Protein AF-A0A1F9B3B8-F1 (afdb_monomer_lite)

Foldseek 3Di:
DPVPVVVVVVVQQVLLVVLLVVCVVVDLVVLCVVLVHDSVVSVQLSDVPRPNDPVNSCSSCVVVVHDDDDDDDDPPPPPPPPDPPPPDDPDDD

Sequence (93 aa):
MTKRKNDDTCIIMALEKILRELVKERGLRKTARDLGIDSGSLFRSLQDGSNLKLSRIEQLLDYFGYDLKLIKRKEVKTDDKGRLSQDGNPKRR

pLDDT: mean 77.35, std 18.12, range [40.03, 96.5]

Structure (mmCIF, N/CA/C/O backbone):
data_AF-A0A1F9B3B8-F1
#
_entry.id   AF-A0A1F9B3B8-F1
#
loop_
_atom_site.group_PDB
_atom_site.id
_atom_site.type_symbol
_atom_site.label_atom_id
_atom_site.label_alt_id
_atom_site.label_comp_id
_atom_site.label_asym_id
_atom_site.label_entity_id
_atom_site.label_seq_id
_atom_site.pdbx_PDB_ins_code
_atom_site.Cartn_x
_atom_site.Cartn_y
_atom_site.Cartn_z
_atom_site.occupancy
_atom_site.B_iso_or_equiv
_atom_site.auth_seq_id
_atom_site.auth_comp_id
_atom_site.auth_asym_id
_atom_site.auth_atom_id
_atom_site.pdbx_PDB_model_num
ATOM 1 N N . MET A 1 1 ? -8.474 24.291 20.375 1.00 40.03 1 MET A N 1
ATOM 2 C CA . MET A 1 1 ? -8.859 23.385 19.264 1.00 40.03 1 MET A CA 1
ATOM 3 C C . MET A 1 1 ? -7.603 22.956 18.504 1.00 40.03 1 MET A C 1
ATOM 5 O O . MET A 1 1 ? -7.203 23.670 17.602 1.00 40.03 1 MET A O 1
ATOM 9 N N . THR A 1 2 ? -6.949 21.843 18.866 1.00 46.38 2 THR A N 1
ATOM 10 C CA . THR A 1 2 ? -5.735 21.361 18.147 1.00 46.38 2 THR A CA 1
ATOM 11 C C . THR A 1 2 ? -5.492 19.845 18.203 1.00 46.38 2 THR A C 1
ATOM 13 O O . THR A 1 2 ? -4.762 19.345 17.357 1.00 46.38 2 THR A O 1
ATOM 16 N N . LYS A 1 3 ? -6.125 19.081 19.112 1.00 49.03 3 LYS A N 1
ATOM 17 C CA . LYS A 1 3 ? -5.834 17.639 19.282 1.00 49.03 3 LYS A CA 1
ATOM 18 C C . LYS A 1 3 ? -6.079 16.770 18.032 1.00 49.03 3 LYS A C 1
ATOM 20 O O . LYS A 1 3 ? -5.279 15.887 17.770 1.00 49.03 3 LYS A O 1
ATOM 25 N N . ARG A 1 4 ? -7.104 17.061 17.214 1.00 50.06 4 ARG A N 1
ATOM 26 C CA . ARG A 1 4 ? -7.482 16.196 16.070 1.00 50.06 4 ARG A CA 1
ATOM 27 C C . ARG A 1 4 ? -6.381 16.038 15.011 1.00 50.06 4 ARG A C 1
ATOM 29 O O . ARG A 1 4 ? -6.186 14.943 14.511 1.00 50.06 4 ARG A O 1
ATOM 36 N N . LYS A 1 5 ? -5.621 17.099 14.709 1.00 51.41 5 LYS A N 1
ATOM 37 C CA . LYS A 1 5 ? -4.611 17.056 13.634 1.00 51.41 5 LYS A CA 1
ATOM 38 C C . LYS A 1 5 ? -3.455 16.096 13.934 1.00 51.41 5 LYS A C 1
ATOM 40 O O . LYS A 1 5 ? -2.956 15.451 13.019 1.00 51.41 5 LYS A O 1
ATOM 45 N N . ASN A 1 6 ? -3.036 15.996 15.194 1.00 53.94 6 ASN A N 1
ATOM 46 C CA . ASN A 1 6 ? -1.883 15.170 15.56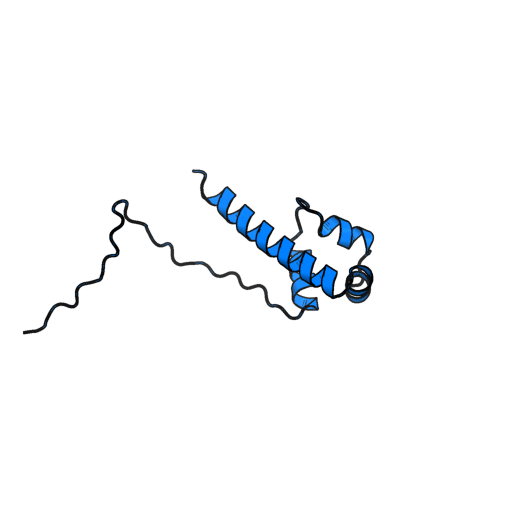5 1.00 53.94 6 ASN A CA 1
ATOM 47 C C . ASN A 1 6 ? -2.227 13.675 15.518 1.00 53.94 6 ASN A C 1
ATOM 49 O O . ASN A 1 6 ? -1.413 12.875 15.061 1.00 53.94 6 ASN A O 1
ATOM 53 N N . ASP A 1 7 ? -3.444 13.321 15.934 1.00 54.38 7 ASP A N 1
ATOM 54 C CA . ASP A 1 7 ? -3.909 11.933 15.962 1.00 54.38 7 ASP A CA 1
ATOM 55 C C . ASP A 1 7 ? -4.128 11.390 14.539 1.00 54.38 7 ASP A C 1
ATOM 57 O O . ASP A 1 7 ? -3.670 10.291 14.225 1.00 54.38 7 ASP A O 1
ATOM 61 N N . ASP A 1 8 ? -4.728 12.194 13.650 1.00 56.91 8 ASP A N 1
ATOM 62 C CA . ASP A 1 8 ? -4.916 11.843 12.234 1.00 56.91 8 ASP A CA 1
ATOM 63 C C . ASP A 1 8 ? -3.567 11.622 11.524 1.00 56.91 8 ASP A C 1
ATOM 65 O O . ASP A 1 8 ? -3.401 10.667 10.765 1.00 56.91 8 ASP A O 1
ATOM 69 N N . THR A 1 9 ? -2.568 12.459 11.831 1.00 58.78 9 THR A N 1
ATOM 70 C CA . THR A 1 9 ? -1.212 12.334 11.268 1.00 58.78 9 THR A CA 1
ATOM 71 C C . THR A 1 9 ? -0.549 11.023 11.705 1.00 58.78 9 THR A C 1
ATOM 73 O O . THR A 1 9 ? 0.067 10.340 10.892 1.00 58.78 9 THR A O 1
ATOM 76 N N . CYS A 1 10 ? -0.719 10.622 12.968 1.00 58.34 10 CYS A N 1
ATOM 77 C CA . CYS A 1 10 ? -0.134 9.391 13.500 1.00 58.34 10 CYS A CA 1
ATOM 78 C C . CYS A 1 10 ? -0.732 8.127 12.849 1.00 58.34 10 CYS A C 1
ATOM 80 O O . CYS A 1 10 ? -0.005 7.183 12.535 1.00 58.34 10 CYS A O 1
ATOM 82 N N . ILE A 1 11 ? -2.046 8.124 12.588 1.00 64.25 11 ILE A N 1
ATOM 83 C CA . ILE A 1 11 ? -2.741 7.009 11.919 1.00 64.25 11 ILE A CA 1
ATOM 84 C C . ILE A 1 11 ? -2.268 6.859 10.469 1.00 64.25 11 ILE A C 1
ATOM 86 O O . ILE A 1 11 ? -1.981 5.744 10.029 1.00 64.25 11 ILE A O 1
ATOM 90 N N . ILE A 1 12 ? -2.151 7.974 9.743 1.00 68.19 12 ILE A N 1
ATOM 91 C CA . ILE A 1 12 ? -1.678 7.978 8.352 1.00 68.19 12 ILE A CA 1
ATOM 92 C C . ILE A 1 12 ? -0.236 7.458 8.283 1.00 68.19 12 ILE A C 1
ATOM 94 O O . ILE A 1 12 ? 0.045 6.548 7.505 1.00 68.19 12 ILE A O 1
ATOM 98 N N . MET A 1 13 ? 0.648 7.930 9.170 1.00 69.81 13 MET A N 1
ATOM 99 C CA . MET A 1 13 ? 2.043 7.471 9.229 1.00 69.81 13 MET A CA 1
ATOM 100 C C . MET A 1 13 ? 2.169 5.967 9.517 1.00 69.81 13 MET A C 1
ATOM 102 O O . MET A 1 13 ? 3.030 5.296 8.945 1.00 69.81 13 MET A O 1
ATOM 106 N N . ALA A 1 14 ? 1.319 5.418 10.391 1.00 79.44 14 ALA A N 1
ATOM 107 C CA . ALA A 1 14 ? 1.325 3.988 10.691 1.00 79.44 14 ALA A CA 1
ATOM 108 C C . ALA A 1 14 ? 0.905 3.147 9.473 1.00 79.44 14 ALA A C 1
ATOM 110 O O . ALA A 1 14 ? 1.554 2.147 9.166 1.00 79.44 14 ALA A O 1
ATOM 111 N N 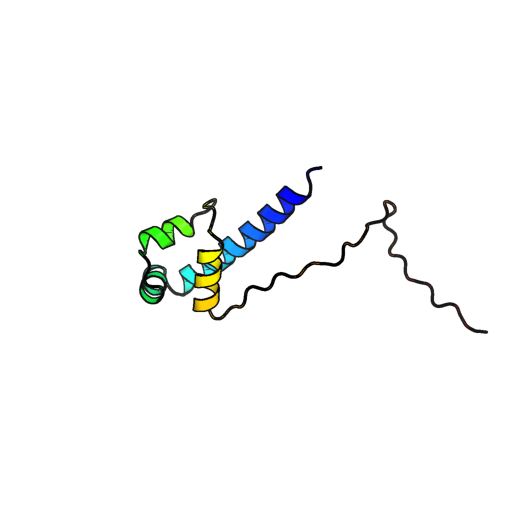. LEU A 1 15 ? -0.140 3.568 8.753 1.00 83.81 15 LEU A N 1
ATOM 112 C CA . LEU A 1 15 ? -0.617 2.880 7.550 1.00 83.81 15 LEU A CA 1
ATOM 113 C C . LEU A 1 15 ? 0.394 2.943 6.401 1.00 83.81 15 LEU A C 1
ATOM 115 O O . LEU A 1 15 ? 0.676 1.918 5.783 1.00 83.81 15 LEU A O 1
ATOM 119 N N . GLU A 1 16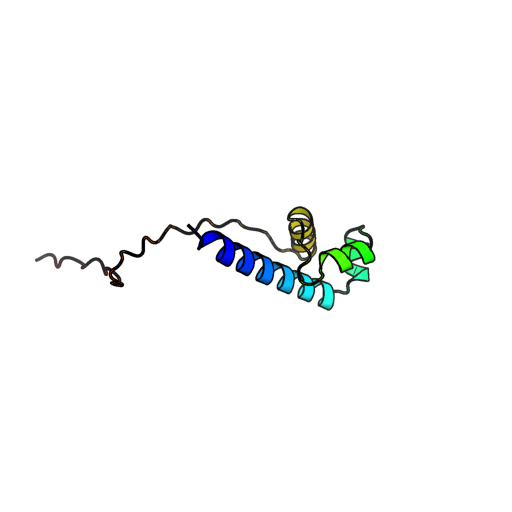 ? 0.972 4.114 6.133 1.00 85.69 16 GLU A N 1
ATOM 120 C CA . GLU A 1 16 ? 1.984 4.288 5.083 1.00 85.69 16 GLU A CA 1
ATOM 121 C C . GLU A 1 16 ? 3.200 3.386 5.313 1.00 85.69 16 GLU A C 1
ATOM 123 O O . GLU A 1 16 ? 3.691 2.745 4.378 1.00 85.69 16 GLU A O 1
ATOM 128 N N . LYS A 1 17 ? 3.650 3.277 6.569 1.00 87.81 17 LYS A N 1
ATOM 129 C CA . LYS A 1 17 ? 4.766 2.404 6.938 1.00 87.81 17 LYS A CA 1
ATOM 130 C C . LYS A 1 17 ? 4.450 0.931 6.675 1.00 87.81 17 LYS A C 1
ATOM 132 O O . LYS A 1 17 ? 5.260 0.250 6.049 1.00 87.81 17 LYS A O 1
ATOM 137 N N . ILE A 1 18 ? 3.274 0.463 7.097 1.00 90.56 18 ILE A N 1
ATOM 138 C CA . ILE A 1 18 ? 2.833 -0.922 6.873 1.00 90.56 18 ILE A CA 1
ATOM 139 C C . ILE A 1 18 ? 2.767 -1.223 5.372 1.00 90.56 18 ILE A C 1
ATOM 141 O O . ILE A 1 18 ? 3.332 -2.211 4.909 1.00 90.56 18 ILE A O 1
ATOM 145 N N . LEU A 1 19 ? 2.136 -0.347 4.583 1.00 91.75 19 LEU A N 1
ATOM 146 C CA . LEU A 1 19 ? 2.031 -0.532 3.134 1.00 91.75 19 LEU A CA 1
ATOM 147 C C . LEU A 1 19 ? 3.401 -0.566 2.456 1.00 91.75 19 LEU A C 1
ATOM 149 O O . LEU A 1 19 ? 3.627 -1.380 1.560 1.00 91.75 19 LEU A O 1
ATOM 153 N N . ARG A 1 20 ? 4.340 0.280 2.890 1.00 91.56 20 ARG A N 1
ATOM 154 C CA . ARG A 1 20 ? 5.711 0.244 2.380 1.00 91.56 20 ARG A CA 1
ATOM 155 C C . ARG A 1 20 ? 6.387 -1.091 2.680 1.00 91.56 20 ARG A C 1
ATOM 157 O O . ARG A 1 20 ? 7.056 -1.624 1.796 1.00 91.56 20 ARG A O 1
ATOM 164 N N . GLU A 1 21 ? 6.258 -1.603 3.899 1.00 93.12 21 GLU A N 1
ATOM 165 C CA . GLU A 1 21 ? 6.853 -2.884 4.295 1.00 93.12 21 GLU A CA 1
ATOM 166 C C . GLU A 1 21 ? 6.286 -4.032 3.449 1.00 93.12 21 GLU A C 1
ATOM 168 O O . GLU A 1 21 ? 7.065 -4.746 2.816 1.00 93.12 21 GLU A O 1
ATOM 173 N N . LEU A 1 22 ? 4.962 -4.103 3.281 1.00 94.62 22 LEU A N 1
ATOM 174 C CA . LEU A 1 22 ? 4.305 -5.094 2.416 1.00 94.62 22 LEU A CA 1
ATOM 175 C C . LEU A 1 22 ? 4.803 -5.027 0.961 1.00 94.62 22 LEU A C 1
ATOM 177 O O . LEU A 1 22 ? 5.127 -6.045 0.340 1.00 94.62 22 LEU A O 1
ATOM 181 N N . VAL A 1 23 ? 4.917 -3.819 0.398 1.00 94.75 23 VAL A N 1
ATOM 182 C CA . VAL A 1 23 ? 5.430 -3.623 -0.969 1.00 94.75 23 VAL A CA 1
ATOM 183 C C . VAL A 1 23 ? 6.908 -3.996 -1.074 1.00 94.75 23 VAL A C 1
ATOM 185 O O . VAL A 1 23 ? 7.332 -4.533 -2.100 1.00 94.75 23 VAL A O 1
ATOM 188 N N . LYS A 1 24 ? 7.706 -3.734 -0.036 1.00 93.81 24 LYS A N 1
ATOM 189 C CA . LYS A 1 24 ? 9.128 -4.086 0.005 1.00 93.81 24 LYS A CA 1
ATOM 190 C C . LYS A 1 24 ? 9.328 -5.600 0.060 1.00 93.81 24 LYS A C 1
ATOM 192 O O . LYS A 1 24 ? 10.171 -6.104 -0.677 1.00 93.81 24 LYS A O 1
ATOM 197 N N . GLU A 1 25 ? 8.546 -6.306 0.871 1.00 94.56 25 GLU A N 1
ATOM 198 C CA . GLU A 1 25 ? 8.583 -7.769 0.988 1.00 94.56 25 GLU A CA 1
ATOM 199 C C . GLU A 1 25 ? 8.170 -8.463 -0.313 1.00 94.56 25 GLU A C 1
ATOM 201 O O . GLU A 1 25 ? 8.832 -9.395 -0.770 1.00 94.56 25 GLU A O 1
ATOM 206 N N . ARG A 1 26 ? 7.101 -7.982 -0.959 1.00 94.19 26 ARG A N 1
ATOM 207 C CA . ARG A 1 26 ? 6.623 -8.535 -2.237 1.00 94.19 26 ARG A CA 1
ATOM 208 C C . ARG A 1 26 ? 7.501 -8.149 -3.430 1.00 94.19 26 ARG A C 1
ATOM 210 O O . ARG A 1 26 ? 7.614 -8.917 -4.389 1.00 94.19 26 ARG A O 1
ATOM 217 N N . GLY A 1 27 ? 8.090 -6.958 -3.378 1.00 96.12 27 GLY A N 1
ATOM 218 C CA . GLY A 1 27 ? 8.909 -6.354 -4.420 1.00 96.12 27 GLY A CA 1
ATOM 219 C C . GLY A 1 27 ? 8.162 -5.290 -5.231 1.00 96.12 27 GLY A C 1
ATOM 220 O O . GLY A 1 27 ? 7.236 -5.592 -5.982 1.00 96.12 27 GLY A O 1
ATOM 221 N N . LEU A 1 28 ? 8.660 -4.049 -5.182 1.00 95.12 28 LEU A N 1
ATOM 222 C CA . LEU A 1 28 ? 8.074 -2.864 -5.828 1.00 95.12 28 LEU A CA 1
ATOM 223 C C . LEU A 1 28 ? 7.684 -3.077 -7.300 1.00 95.12 28 LEU A C 1
ATOM 225 O O . LEU A 1 28 ? 6.569 -2.753 -7.697 1.00 95.12 28 LEU A O 1
ATOM 229 N N . ARG A 1 29 ? 8.597 -3.606 -8.127 1.00 94.94 29 ARG A N 1
ATOM 230 C CA . ARG A 1 29 ? 8.346 -3.798 -9.568 1.00 94.94 29 ARG A CA 1
ATOM 231 C C . ARG A 1 29 ? 7.257 -4.833 -9.834 1.00 94.94 29 ARG A C 1
ATOM 233 O O . ARG A 1 29 ? 6.517 -4.687 -10.800 1.00 94.94 29 ARG A O 1
ATOM 240 N N . LYS A 1 30 ? 7.179 -5.867 -8.993 1.00 96.25 30 LYS A N 1
ATOM 241 C CA . LYS A 1 30 ? 6.164 -6.917 -9.090 1.00 96.25 30 LYS A CA 1
ATOM 242 C C . LYS A 1 30 ? 4.803 -6.353 -8.710 1.00 96.25 30 LYS A C 1
ATOM 244 O O . LYS A 1 30 ? 3.887 -6.420 -9.514 1.00 96.25 30 LYS A O 1
ATOM 249 N N . THR A 1 31 ? 4.718 -5.692 -7.558 1.00 96.06 31 THR A N 1
ATOM 250 C CA . THR A 1 31 ? 3.487 -5.038 -7.106 1.00 96.06 31 THR A CA 1
ATOM 251 C C . THR A 1 31 ? 2.992 -4.000 -8.112 1.00 96.06 31 THR A C 1
ATOM 253 O O . THR A 1 31 ? 1.816 -3.988 -8.450 1.00 96.06 31 THR A O 1
ATOM 256 N N . ALA A 1 32 ? 3.886 -3.166 -8.652 1.00 95.75 32 ALA A N 1
ATOM 257 C CA . ALA A 1 32 ? 3.526 -2.178 -9.665 1.00 95.75 32 ALA A CA 1
ATOM 258 C C . ALA A 1 32 ? 2.977 -2.827 -10.946 1.00 95.75 32 ALA A C 1
ATOM 260 O O . ALA A 1 32 ? 1.960 -2.385 -11.471 1.00 95.75 32 ALA A O 1
ATOM 261 N N . ARG A 1 33 ? 3.621 -3.902 -11.418 1.00 96.50 33 ARG A N 1
ATOM 262 C CA . ARG A 1 33 ? 3.171 -4.660 -12.590 1.00 96.50 33 ARG A CA 1
ATOM 263 C C . ARG A 1 33 ? 1.800 -5.290 -12.363 1.00 96.50 33 ARG A C 1
ATOM 265 O O . ARG A 1 33 ? 0.938 -5.140 -13.220 1.00 96.50 33 ARG A O 1
ATOM 272 N N . ASP A 1 34 ? 1.612 -5.968 -11.236 1.00 96.44 34 ASP A N 1
ATOM 273 C CA . ASP A 1 34 ? 0.364 -6.669 -10.924 1.00 96.44 34 ASP A CA 1
ATOM 274 C C . ASP A 1 34 ? -0.811 -5.683 -10.775 1.00 96.44 34 ASP A C 1
ATOM 276 O O . ASP A 1 34 ? -1.930 -5.988 -11.173 1.00 96.44 34 ASP A O 1
ATOM 280 N N . LEU A 1 35 ? -0.543 -4.475 -10.267 1.00 94.31 35 LEU A N 1
ATOM 281 C CA . LEU A 1 35 ? -1.513 -3.381 -10.155 1.00 94.31 35 LEU A CA 1
ATOM 282 C C . LEU A 1 35 ? -1.699 -2.566 -11.448 1.00 94.31 35 LEU A C 1
ATOM 284 O O . LEU A 1 35 ? -2.521 -1.652 -11.474 1.00 94.31 35 LEU A O 1
ATOM 288 N N . GLY A 1 36 ? -0.923 -2.832 -12.505 1.00 94.62 36 GLY A N 1
ATOM 289 C CA . GLY A 1 36 ? -0.975 -2.058 -13.750 1.00 94.62 36 GLY A CA 1
ATOM 290 C C . GLY A 1 36 ? -0.535 -0.594 -13.603 1.00 94.62 36 GLY A C 1
ATOM 291 O O . GLY A 1 36 ? -0.993 0.265 -14.353 1.00 94.62 36 GLY A O 1
ATOM 292 N N . ILE A 1 37 ? 0.338 -0.287 -12.640 1.00 93.19 37 ILE A N 1
ATOM 293 C CA . ILE A 1 37 ? 0.832 1.070 -12.366 1.00 93.19 37 ILE A CA 1
ATOM 294 C C . ILE A 1 37 ? 2.320 1.215 -12.688 1.00 93.19 37 ILE A C 1
ATOM 296 O O . ILE A 1 37 ? 3.099 0.265 -12.617 1.00 93.19 37 ILE A O 1
ATOM 300 N N . ASP A 1 38 ? 2.742 2.442 -12.997 1.00 94.50 38 ASP A N 1
ATOM 301 C CA . ASP A 1 38 ? 4.162 2.747 -13.160 1.00 94.50 38 ASP A CA 1
ATOM 302 C C . ASP A 1 38 ? 4.923 2.537 -11.839 1.00 94.50 38 ASP A C 1
ATOM 304 O O . ASP A 1 38 ? 4.549 3.060 -10.785 1.00 94.50 38 ASP A O 1
ATOM 308 N N . SER A 1 39 ? 6.033 1.799 -11.900 1.00 93.25 39 SER A N 1
ATOM 309 C CA . SER A 1 39 ? 6.866 1.510 -10.727 1.00 93.25 39 SER A CA 1
ATOM 310 C C . SER A 1 39 ? 7.490 2.768 -10.115 1.00 93.25 39 SER A C 1
ATOM 312 O O . SER A 1 39 ? 7.631 2.840 -8.895 1.00 93.25 39 SER A O 1
ATOM 314 N N . GLY A 1 40 ? 7.797 3.786 -10.930 1.00 93.44 40 GLY A N 1
ATOM 315 C CA . GLY A 1 40 ? 8.268 5.084 -10.445 1.00 93.44 40 GLY A CA 1
ATOM 316 C C . GLY A 1 40 ? 7.164 5.870 -9.737 1.00 93.44 40 GLY A C 1
ATOM 317 O O . GLY A 1 40 ? 7.403 6.482 -8.697 1.00 93.44 40 GLY A O 1
ATOM 318 N N . SER A 1 41 ? 5.938 5.822 -10.263 1.00 91.38 41 SER A N 1
ATOM 319 C CA . SER A 1 41 ? 4.744 6.367 -9.612 1.00 91.38 41 SER A CA 1
ATOM 320 C C . SER A 1 41 ? 4.500 5.702 -8.261 1.00 91.38 41 SER A C 1
ATOM 322 O O . SER A 1 41 ? 4.354 6.410 -7.267 1.00 91.38 41 SER A O 1
ATOM 324 N N . LEU A 1 42 ? 4.521 4.366 -8.197 1.00 92.50 42 LEU A N 1
ATOM 325 C CA . LEU A 1 42 ? 4.357 3.637 -6.940 1.00 92.50 42 LEU A CA 1
ATOM 326 C C . LEU A 1 42 ? 5.463 3.986 -5.937 1.00 92.50 42 LEU A C 1
ATOM 328 O O . LEU A 1 42 ? 5.163 4.250 -4.779 1.00 92.50 42 LEU A O 1
ATOM 332 N N . PHE A 1 43 ? 6.719 4.052 -6.386 1.00 91.62 43 PHE A N 1
ATOM 333 C CA . PHE A 1 43 ? 7.847 4.434 -5.538 1.00 91.62 43 PHE A CA 1
ATOM 334 C C . PHE A 1 43 ? 7.660 5.820 -4.913 1.00 91.62 43 PHE A C 1
ATOM 336 O O . PHE A 1 43 ? 7.756 5.960 -3.698 1.00 91.62 43 PHE A O 1
ATOM 343 N N . ARG A 1 44 ? 7.334 6.829 -5.732 1.00 90.69 44 ARG A N 1
ATOM 344 C CA . ARG A 1 44 ? 7.088 8.202 -5.259 1.00 90.69 44 ARG A CA 1
ATOM 345 C C . ARG A 1 44 ? 5.901 8.281 -4.305 1.00 90.69 44 ARG A C 1
ATOM 347 O O . ARG A 1 44 ? 5.931 9.070 -3.372 1.00 90.69 44 ARG A O 1
ATOM 354 N N . SER A 1 45 ? 4.864 7.477 -4.544 1.00 88.06 45 SER A N 1
ATOM 355 C CA . SER A 1 45 ? 3.697 7.397 -3.664 1.00 88.06 45 SER A CA 1
ATOM 356 C C . SER A 1 45 ? 4.005 6.755 -2.317 1.00 88.06 45 SER A C 1
ATOM 358 O O . SER A 1 45 ? 3.271 7.002 -1.381 1.00 88.06 45 SER A O 1
ATOM 360 N N . LEU A 1 46 ? 5.035 5.919 -2.212 1.00 89.44 46 LEU A N 1
ATOM 361 C CA . LEU A 1 46 ? 5.380 5.240 -0.965 1.00 89.44 46 LEU A CA 1
ATOM 362 C C . LEU A 1 46 ? 6.491 5.949 -0.193 1.00 89.44 46 LEU A C 1
ATOM 364 O O . LEU A 1 46 ? 6.937 5.381 0.798 1.00 89.44 46 LEU A O 1
ATOM 368 N N . GLN A 1 47 ? 6.974 7.117 -0.634 1.00 86.50 47 GLN A N 1
ATOM 369 C CA . GLN A 1 47 ? 8.098 7.842 -0.028 1.00 86.50 47 GLN A CA 1
ATOM 370 C C . GLN A 1 47 ? 7.697 8.521 1.299 1.00 86.50 47 GLN A C 1
ATOM 372 O O . GLN A 1 47 ? 6.533 8.830 1.524 1.00 86.50 47 GLN A O 1
ATOM 377 N N . ASP A 1 48 ? 8.646 8.732 2.216 1.00 77.06 48 ASP A N 1
ATOM 378 C CA . ASP A 1 48 ? 8.330 9.276 3.540 1.00 77.06 48 ASP A CA 1
ATOM 379 C C . ASP A 1 48 ? 7.846 10.716 3.390 1.00 77.06 48 ASP A C 1
ATOM 381 O O . ASP A 1 48 ? 8.470 11.518 2.693 1.00 77.06 48 ASP A O 1
ATOM 385 N N . GLY A 1 49 ? 6.705 11.028 4.006 1.00 74.25 49 GLY A N 1
ATOM 386 C CA . GLY A 1 49 ? 6.055 12.329 3.858 1.00 74.25 49 GLY A CA 1
ATOM 387 C C . GLY A 1 49 ? 5.362 12.538 2.508 1.00 74.25 49 GLY A C 1
ATOM 388 O O . GLY A 1 49 ? 4.861 13.633 2.249 1.00 74.25 49 GLY A O 1
ATOM 389 N N . SER A 1 50 ? 5.304 11.520 1.641 1.00 74.81 50 SER A N 1
ATOM 390 C CA . SER A 1 50 ? 4.418 11.567 0.482 1.00 74.81 50 SER A CA 1
ATOM 391 C C . SER A 1 50 ? 2.981 11.375 0.957 1.00 74.81 50 SER A C 1
ATOM 393 O O . SER A 1 50 ? 2.689 10.413 1.650 1.00 74.81 50 SER A O 1
ATOM 395 N N . ASN A 1 51 ? 2.085 12.292 0.598 1.00 77.12 51 ASN A N 1
ATOM 396 C CA . ASN A 1 51 ? 0.676 12.202 0.975 1.00 77.12 51 ASN A CA 1
ATOM 397 C C . ASN A 1 51 ? -0.009 11.102 0.143 1.00 77.12 51 ASN A C 1
ATOM 399 O O . ASN A 1 51 ? -0.457 11.351 -0.986 1.00 77.12 51 ASN A O 1
ATOM 403 N N . LEU A 1 52 ? -0.016 9.871 0.663 1.00 84.00 52 LEU A N 1
ATOM 404 C CA . LEU A 1 52 ? -0.539 8.706 -0.040 1.00 84.00 52 LEU A CA 1
ATOM 405 C C . LEU A 1 52 ? -2.061 8.848 -0.203 1.00 84.00 52 LEU A C 1
ATOM 407 O O . LEU A 1 52 ? -2.821 8.910 0.761 1.00 84.00 52 LEU A O 1
ATOM 411 N N . LYS A 1 53 ? -2.531 8.914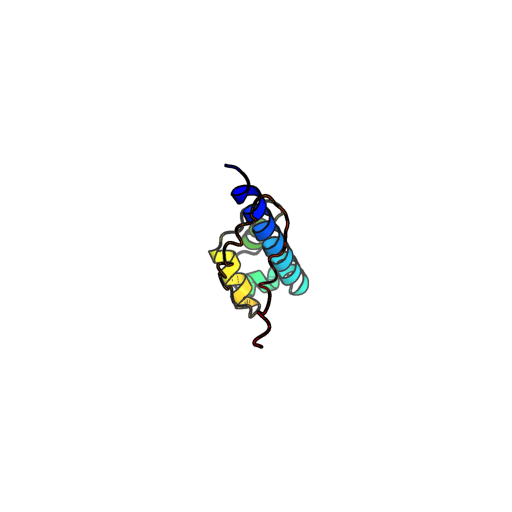 -1.454 1.00 86.69 53 LYS A N 1
ATOM 412 C CA . LYS A 1 53 ? -3.966 9.058 -1.740 1.00 86.69 53 LYS A CA 1
ATOM 413 C C . LYS A 1 53 ? -4.736 7.841 -1.221 1.00 86.69 53 LYS A C 1
ATOM 415 O O . LYS A 1 53 ? -4.301 6.714 -1.446 1.00 86.69 53 LYS A O 1
ATOM 420 N N . LEU A 1 54 ? -5.923 8.064 -0.648 1.00 86.00 54 LEU A N 1
ATOM 421 C CA . LEU A 1 54 ? -6.803 6.991 -0.160 1.00 86.00 54 LEU A CA 1
ATOM 422 C C . LEU A 1 54 ? -7.070 5.917 -1.225 1.00 86.00 54 LEU A C 1
ATOM 424 O O . LEU A 1 54 ? -6.943 4.737 -0.938 1.00 86.00 54 LEU A O 1
ATOM 428 N N . SER A 1 55 ? -7.307 6.313 -2.477 1.00 89.25 55 SER A N 1
ATOM 429 C CA . SER A 1 55 ? -7.500 5.355 -3.573 1.00 89.25 55 SER A CA 1
ATOM 430 C C . SER A 1 55 ? -6.292 4.445 -3.808 1.00 89.25 55 SER A C 1
ATOM 432 O O . SER A 1 55 ? -6.447 3.293 -4.199 1.00 89.25 55 SER A O 1
ATOM 434 N N . ARG A 1 56 ? -5.070 4.935 -3.560 1.00 90.44 56 ARG A N 1
ATOM 435 C CA . ARG A 1 56 ? -3.857 4.114 -3.647 1.00 90.44 56 ARG A CA 1
ATOM 436 C C . ARG A 1 56 ? -3.728 3.183 -2.442 1.00 90.44 56 ARG A C 1
ATOM 438 O O . ARG A 1 56 ? -3.233 2.074 -2.611 1.00 90.44 56 ARG A O 1
ATOM 445 N N . ILE A 1 57 ? -4.157 3.628 -1.261 1.00 90.69 57 ILE A N 1
ATOM 446 C CA . ILE A 1 57 ? -4.234 2.793 -0.055 1.00 90.69 57 ILE A CA 1
ATOM 447 C C . ILE A 1 57 ? -5.186 1.623 -0.303 1.00 90.69 57 ILE A C 1
ATOM 449 O O . ILE A 1 57 ? -4.773 0.483 -0.140 1.00 90.69 57 ILE A O 1
ATOM 453 N N . GLU A 1 58 ? -6.407 1.901 -0.761 1.00 92.00 58 GLU A N 1
ATOM 454 C CA . GLU A 1 58 ? -7.423 0.888 -1.077 1.00 92.00 58 GLU A CA 1
ATOM 455 C C . GLU A 1 58 ? -6.892 -0.134 -2.089 1.00 92.00 58 GLU A C 1
ATOM 457 O O . GLU A 1 58 ? -6.852 -1.320 -1.790 1.00 92.00 58 GLU A O 1
ATOM 462 N N . GLN A 1 59 ? -6.337 0.324 -3.218 1.00 93.56 59 GLN A N 1
ATOM 463 C CA . GLN A 1 59 ? -5.745 -0.564 -4.228 1.00 93.56 59 GLN A CA 1
ATOM 464 C C . GLN A 1 59 ? -4.652 -1.488 -3.674 1.00 93.56 59 GLN A C 1
ATOM 466 O O . GLN A 1 59 ? -4.563 -2.653 -4.061 1.00 93.56 59 GLN A O 1
ATOM 471 N N . LEU A 1 60 ? -3.776 -0.963 -2.812 1.00 94.12 60 LEU A N 1
ATOM 472 C CA . LEU A 1 60 ? -2.705 -1.758 -2.218 1.00 94.12 60 LEU A CA 1
ATOM 473 C C . LEU A 1 60 ? -3.261 -2.766 -1.211 1.00 94.12 60 LEU A C 1
ATOM 475 O O . LEU A 1 60 ? -2.832 -3.916 -1.222 1.00 94.12 60 LEU A O 1
ATOM 479 N N . LEU A 1 61 ? -4.206 -2.353 -0.366 1.00 93.31 61 LEU A N 1
ATOM 480 C CA . LEU A 1 61 ? -4.845 -3.237 0.607 1.00 93.31 61 LEU A CA 1
ATOM 481 C C . LEU A 1 61 ? -5.594 -4.374 -0.094 1.00 93.31 61 LEU A C 1
ATOM 483 O O . LEU A 1 61 ? -5.343 -5.530 0.239 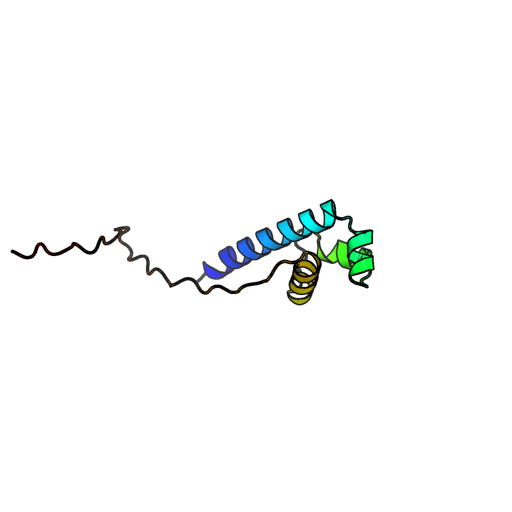1.00 93.31 61 LEU A O 1
ATOM 487 N N . ASP A 1 62 ? -6.380 -4.068 -1.128 1.00 93.75 62 ASP A N 1
ATOM 488 C CA . ASP A 1 62 ? -7.087 -5.063 -1.940 1.00 93.75 62 ASP A CA 1
ATOM 489 C C . ASP A 1 62 ? -6.109 -6.069 -2.566 1.00 93.75 62 ASP A C 1
ATOM 491 O O . ASP A 1 62 ? -6.314 -7.281 -2.491 1.00 93.75 62 ASP A O 1
ATOM 495 N N . TYR A 1 63 ? -4.995 -5.587 -3.130 1.00 95.06 63 TYR A N 1
ATOM 496 C CA . TYR A 1 63 ? -3.961 -6.448 -3.713 1.00 95.06 63 TYR A CA 1
ATOM 497 C C . TYR A 1 63 ? -3.305 -7.384 -2.691 1.00 95.06 63 TYR A C 1
ATOM 499 O O . TYR A 1 63 ? -2.953 -8.518 -3.022 1.00 95.06 63 TYR A O 1
ATOM 507 N N . PHE A 1 64 ? -3.136 -6.925 -1.451 1.00 95.00 64 PHE A N 1
ATOM 508 C CA . PHE A 1 64 ? -2.582 -7.732 -0.366 1.00 95.00 64 PHE A CA 1
ATOM 509 C C . PHE A 1 64 ? -3.640 -8.547 0.400 1.00 95.00 64 PHE A C 1
ATOM 511 O O . PHE A 1 64 ? -3.270 -9.313 1.288 1.00 95.00 64 PHE A O 1
ATOM 518 N N . GLY A 1 65 ? -4.924 -8.436 0.045 1.00 93.25 65 GLY A N 1
ATOM 519 C CA . GLY A 1 65 ? -6.018 -9.169 0.685 1.00 93.25 65 GLY A CA 1
ATOM 520 C C . GLY A 1 65 ? -6.444 -8.608 2.045 1.00 93.25 65 GLY A C 1
ATOM 521 O O . GLY A 1 65 ? -6.883 -9.368 2.908 1.00 93.25 65 GLY A O 1
ATOM 522 N N . TYR A 1 66 ? -6.295 -7.300 2.257 1.00 92.69 66 TYR A N 1
ATOM 523 C CA . TYR A 1 66 ? -6.733 -6.597 3.463 1.00 92.69 66 TYR A CA 1
ATOM 524 C C . TYR A 1 66 ? -7.964 -5.729 3.191 1.00 92.69 66 TYR A C 1
ATOM 526 O O . TYR A 1 66 ? -8.011 -5.009 2.201 1.00 92.69 66 TYR A O 1
ATOM 534 N N . ASP A 1 67 ? -8.900 -5.703 4.143 1.00 87.56 67 ASP A N 1
ATOM 535 C CA . ASP A 1 67 ? -10.036 -4.777 4.126 1.00 87.56 67 ASP A CA 1
ATOM 536 C C . ASP A 1 67 ? -9.723 -3.496 4.910 1.00 87.56 67 ASP A C 1
ATOM 538 O O . ASP A 1 67 ? -9.260 -3.547 6.057 1.00 87.56 67 ASP A O 1
ATOM 542 N N . LEU A 1 68 ? -10.095 -2.337 4.361 1.00 85.44 68 LEU A N 1
ATOM 543 C CA . LEU A 1 68 ? -10.104 -1.076 5.104 1.00 85.44 68 LEU A CA 1
ATOM 544 C C . LEU A 1 68 ? -11.446 -0.886 5.831 1.00 85.44 68 LEU A C 1
ATOM 546 O O . LEU A 1 68 ? -12.501 -0.801 5.205 1.00 85.44 68 LEU A O 1
ATOM 550 N N . LYS A 1 69 ? -11.422 -0.774 7.167 1.00 84.19 69 LYS A N 1
ATOM 551 C CA . LYS A 1 69 ? -12.625 -0.536 7.991 1.00 84.19 69 LYS A CA 1
ATOM 552 C C . LYS A 1 69 ? -12.503 0.751 8.801 1.00 84.19 69 LYS A C 1
ATOM 554 O O . LYS A 1 69 ? -11.622 0.888 9.648 1.00 84.19 69 LYS A O 1
ATOM 559 N N . LEU A 1 70 ? -13.440 1.675 8.592 1.00 81.56 70 LEU A N 1
ATOM 560 C CA . LEU A 1 70 ? -13.590 2.887 9.400 1.00 81.56 70 LEU A CA 1
ATOM 561 C C . LEU A 1 70 ? -14.403 2.575 10.659 1.00 81.56 70 LEU A C 1
ATOM 563 O O . LEU A 1 70 ? -15.611 2.357 10.599 1.00 81.56 70 LEU A O 1
ATOM 567 N N . ILE A 1 71 ? -13.740 2.573 11.816 1.00 81.12 71 ILE A N 1
ATOM 568 C CA . ILE A 1 71 ? -14.382 2.320 13.109 1.00 81.12 71 ILE A CA 1
ATOM 569 C C . ILE A 1 71 ? -14.454 3.630 13.891 1.00 81.12 71 ILE A C 1
ATOM 571 O O . ILE A 1 71 ? -13.444 4.133 14.388 1.00 81.12 71 ILE A O 1
ATOM 575 N N . LYS A 1 72 ? -15.664 4.177 14.052 1.00 80.06 72 LYS A N 1
ATOM 576 C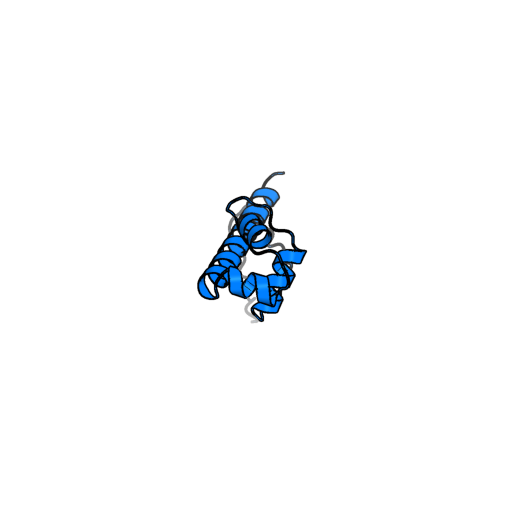 CA . LYS A 1 72 ? -15.895 5.314 14.949 1.00 80.06 72 LYS A CA 1
ATOM 577 C C . LYS A 1 72 ? -15.844 4.823 16.394 1.00 80.06 72 LYS A C 1
ATOM 579 O O . LYS A 1 72 ? -16.754 4.137 16.856 1.00 80.06 72 LYS A O 1
ATOM 584 N N . ARG A 1 73 ? -14.785 5.174 17.125 1.00 76.38 73 ARG A N 1
ATOM 585 C CA . ARG A 1 73 ? -14.709 4.894 18.565 1.00 76.38 73 ARG A CA 1
ATOM 586 C C . ARG A 1 73 ? -15.782 5.702 19.302 1.00 76.38 73 ARG A C 1
ATOM 588 O O . ARG A 1 73 ? -16.048 6.851 18.947 1.00 76.38 73 ARG A O 1
ATOM 595 N N . LYS A 1 74 ? -16.390 5.108 20.334 1.00 80.75 74 LYS A N 1
ATOM 596 C CA . LYS A 1 74 ? -17.259 5.838 21.267 1.00 80.75 74 LYS A CA 1
ATOM 597 C C . LYS A 1 74 ? -16.417 6.946 21.896 1.00 80.75 74 LYS A C 1
ATOM 599 O O . LYS A 1 74 ? -15.340 6.660 22.416 1.00 80.75 74 LYS A O 1
ATOM 604 N N . GLU A 1 75 ? -16.883 8.189 21.821 1.00 70.50 75 GLU A N 1
ATOM 605 C CA . GLU A 1 75 ? -16.242 9.295 22.530 1.00 70.50 75 GLU A CA 1
ATOM 606 C C . GLU A 1 75 ? -16.296 8.980 24.026 1.00 70.50 75 GLU A C 1
ATOM 608 O O . GLU A 1 75 ? -17.348 9.062 24.663 1.00 70.50 75 GLU A O 1
ATOM 613 N N . VAL A 1 76 ? -15.165 8.553 24.585 1.00 64.06 76 VAL A N 1
ATOM 614 C CA . VAL A 1 76 ? -14.997 8.505 26.030 1.00 64.06 76 VAL A CA 1
ATOM 615 C C . VAL A 1 76 ? -14.798 9.953 26.437 1.00 64.06 76 VAL A C 1
ATOM 617 O O . VAL A 1 76 ? -13.727 10.520 26.223 1.00 64.06 76 VAL A O 1
ATOM 620 N N . LYS A 1 77 ? -15.852 10.579 26.966 1.00 56.16 77 LYS A N 1
ATOM 621 C CA . LYS A 1 77 ? -15.692 11.816 27.725 1.00 56.16 77 LYS A CA 1
ATOM 622 C C . LYS A 1 77 ? -14.778 11.465 28.892 1.00 56.16 77 LYS A C 1
ATOM 624 O O . LYS A 1 77 ? -15.192 10.786 29.825 1.00 56.16 77 LYS A O 1
ATOM 629 N N . THR A 1 78 ? -13.510 11.842 28.800 1.00 51.81 78 THR A N 1
ATOM 630 C CA . THR A 1 78 ? -12.676 11.946 29.988 1.00 51.81 78 THR A CA 1
ATOM 631 C C . THR A 1 78 ? -13.278 13.080 30.792 1.00 51.81 78 THR A C 1
ATOM 633 O O . THR A 1 78 ? -13.046 14.243 30.470 1.00 51.81 78 THR A O 1
ATOM 636 N N . ASP A 1 79 ? -14.101 12.751 31.784 1.00 50.47 79 ASP A N 1
ATOM 637 C CA . ASP A 1 79 ? -14.380 13.698 32.852 1.00 50.47 79 ASP A CA 1
ATOM 638 C C . ASP A 1 79 ? -13.019 14.149 33.397 1.00 50.47 79 ASP A C 1
ATOM 640 O O . ASP A 1 79 ? -12.135 13.312 33.624 1.00 50.47 79 ASP A O 1
ATOM 644 N N . ASP A 1 80 ? -12.840 15.458 33.582 1.00 53.56 80 ASP A N 1
ATOM 645 C CA . ASP A 1 80 ? -11.602 16.140 34.007 1.00 53.56 80 ASP A CA 1
ATOM 646 C C . ASP A 1 80 ? -11.089 15.719 35.410 1.00 53.56 80 ASP A C 1
ATOM 648 O O . ASP A 1 80 ? -10.401 16.468 36.100 1.00 53.56 80 ASP A O 1
ATOM 652 N N . LYS A 1 81 ? -11.426 14.515 35.885 1.00 50.75 81 LYS A N 1
ATOM 653 C CA . LYS A 1 81 ? -11.069 13.988 37.204 1.00 50.75 81 LYS A CA 1
ATOM 654 C C . LYS A 1 81 ? -10.441 12.596 37.215 1.00 50.75 81 LYS A C 1
ATOM 656 O O . LYS A 1 81 ? -10.216 12.085 38.307 1.00 50.75 81 LYS A O 1
ATOM 661 N N . GLY A 1 82 ? -10.138 11.976 36.070 1.00 47.53 82 GLY A N 1
ATOM 662 C CA . GLY A 1 82 ? -9.312 10.755 36.035 1.00 47.53 82 GLY A CA 1
ATOM 663 C C . GLY A 1 82 ? -9.812 9.607 36.926 1.00 47.53 82 GLY A C 1
ATOM 664 O O . GLY A 1 82 ? -9.009 8.841 37.452 1.00 47.53 82 GLY A O 1
ATOM 665 N N . ARG A 1 83 ? -11.129 9.490 37.137 1.00 44.66 83 ARG A N 1
ATOM 666 C CA . ARG A 1 83 ? -11.728 8.375 37.877 1.00 44.66 83 ARG A CA 1
ATOM 667 C C . ARG A 1 83 ? -12.463 7.487 36.890 1.00 44.66 83 ARG A C 1
ATOM 669 O O . ARG A 1 83 ? -13.427 7.914 36.265 1.00 44.66 83 ARG A O 1
ATOM 676 N N . LEU A 1 84 ? -11.987 6.252 36.758 1.00 49.72 84 LEU A N 1
ATOM 677 C CA . LEU A 1 84 ? -12.778 5.163 36.202 1.00 49.72 84 LEU A CA 1
ATOM 678 C C . LEU A 1 84 ? -13.982 4.988 37.129 1.00 49.72 84 LEU A C 1
ATOM 680 O O . LEU A 1 84 ? -13.846 4.450 38.227 1.00 49.72 84 LEU A O 1
ATOM 684 N N . SER A 1 85 ? -15.139 5.495 36.718 1.00 49.28 85 SER A N 1
ATOM 685 C CA . SER A 1 85 ? -16.404 5.195 37.378 1.00 49.28 85 SER A CA 1
ATOM 686 C C . SER A 1 85 ? -16.689 3.709 37.166 1.00 49.28 85 SER A C 1
ATOM 688 O O . SER A 1 85 ? -17.212 3.304 36.132 1.00 49.28 85 SER A O 1
ATOM 690 N N . GLN A 1 86 ? -16.274 2.877 38.122 1.00 53.91 86 GLN A N 1
ATOM 691 C CA . GLN A 1 86 ? -16.877 1.566 38.302 1.00 53.91 86 GLN A CA 1
ATOM 692 C C . GLN A 1 86 ? -18.285 1.833 38.823 1.00 53.91 86 GLN A C 1
ATOM 694 O O . GLN A 1 86 ? -18.447 2.224 39.979 1.00 53.91 86 GLN A O 1
ATOM 699 N N . ASP A 1 87 ? -19.283 1.688 37.952 1.00 47.88 87 ASP A N 1
ATOM 700 C CA . ASP A 1 87 ? -20.680 1.664 38.367 1.00 47.88 87 ASP A CA 1
ATOM 701 C C . ASP A 1 87 ? -20.828 0.596 39.451 1.00 47.88 87 ASP A C 1
ATOM 703 O O . ASP A 1 87 ? -20.708 -0.610 39.216 1.00 47.88 87 ASP A O 1
ATOM 707 N N . GLY A 1 88 ? -20.992 1.078 40.681 1.00 47.16 88 GLY A N 1
ATOM 708 C CA . GLY A 1 88 ? -21.164 0.258 41.859 1.00 47.16 88 GLY A CA 1
ATOM 709 C C . GLY A 1 88 ? -22.433 -0.560 41.707 1.00 47.16 88 GLY A C 1
ATOM 710 O O . GLY A 1 88 ? -23.529 -0.013 41.640 1.00 47.16 88 GLY A O 1
ATOM 711 N N . ASN A 1 89 ? -22.272 -1.878 41.679 1.00 49.72 89 ASN A N 1
ATOM 712 C CA . ASN A 1 89 ? -23.359 -2.829 41.834 1.00 49.72 89 ASN A CA 1
ATOM 713 C C . ASN A 1 89 ? -24.067 -2.554 43.179 1.00 49.72 89 ASN A C 1
ATOM 715 O O . ASN A 1 89 ? -23.446 -2.756 44.231 1.00 49.72 89 ASN A O 1
ATOM 719 N N . PRO A 1 90 ? -25.326 -2.077 43.206 1.00 53.97 90 PRO A N 1
ATOM 720 C CA . PRO A 1 90 ? -26.015 -1.883 44.465 1.00 53.97 90 PRO A CA 1
ATOM 721 C C . PRO A 1 90 ? -26.406 -3.262 44.997 1.00 53.97 90 PRO A C 1
ATOM 723 O O . PRO A 1 90 ? -27.260 -3.945 44.431 1.00 53.97 90 PRO A O 1
ATOM 726 N N . LYS A 1 91 ? -25.764 -3.669 46.100 1.00 55.12 91 LYS A N 1
ATOM 727 C CA . LYS A 1 91 ? -26.178 -4.809 46.928 1.00 55.12 91 LYS A CA 1
ATOM 728 C C . LYS A 1 91 ? -27.691 -4.732 47.157 1.00 55.12 91 LYS A C 1
ATOM 730 O O . LYS A 1 91 ? -28.164 -3.862 47.889 1.00 55.12 91 LYS A O 1
ATOM 735 N N . ARG A 1 92 ? -28.442 -5.640 46.530 1.00 52.03 92 ARG A N 1
ATOM 736 C CA . ARG A 1 92 ? -29.819 -5.928 46.930 1.00 52.03 92 ARG A CA 1
ATOM 737 C C . ARG A 1 92 ? -29.762 -6.707 48.244 1.00 52.03 92 ARG A C 1
ATOM 739 O O . ARG A 1 92 ? -28.973 -7.641 48.368 1.00 52.03 92 ARG A O 1
ATOM 746 N N . ARG A 1 93 ? -30.519 -6.181 49.206 1.00 56.97 93 ARG A N 1
ATOM 747 C CA . ARG A 1 93 ? -30.772 -6.710 50.549 1.00 56.97 93 ARG A CA 1
ATOM 748 C C . ARG A 1 93 ? -31.269 -8.146 50.518 1.00 56.97 93 ARG A C 1
ATOM 750 O O . ARG A 1 93 ? -31.987 -8.475 49.549 1.00 56.97 93 ARG A O 1
#

Secondary structure (DSSP, 8-state):
--HHHHHHHHHHHHHHHHHHHHHHHH-HHHHHHHTT--HHHHHHHTSTT----HHHHHHHHHHHT--------------TT------------

Radius of gyration: 20.62 Å; chains: 1; bounding box: 40×33×64 Å